Protein AF-T1IH89-F1 (afdb_monomer_lite)

InterPro domains:
  IPR027805 Transposase, Helix-turn-helix domain [PF13613] (49-90)

pLDDT: mean 86.93, std 12.9, range [31.38, 96.12]

Sequence (95 aa):
MTNNLSEESFAENEALTHFYTGLPNYKMLKCIFNFISPHISSSGHNSTLTKFQRMMIVFLKLRLNLRMKDLAYRFGVSIATVSRVYKKLLYIILK

Structure (mmCIF, N/CA/C/O backbone):
data_AF-T1IH89-F1
#
_entry.id   AF-T1IH89-F1
#
loop_
_atom_site.group_PDB
_atom_site.id
_atom_site.type_symbol
_atom_site.label_atom_id
_atom_site.label_alt_id
_atom_site.label_comp_id
_atom_site.label_asym_id
_atom_site.label_entity_id
_atom_site.label_seq_id
_atom_site.pdbx_PDB_ins_code
_atom_site.Cartn_x
_atom_site.Cartn_y
_atom_site.Cartn_z
_atom_site.occupancy
_atom_site.B_iso_or_equiv
_atom_site.auth_seq_id
_atom_site.auth_comp_id
_atom_site.auth_asym_id
_atom_site.auth_atom_id
_atom_site.pdbx_PDB_model_num
ATOM 1 N N . MET A 1 1 ? -2.831 12.317 -11.318 1.00 31.38 1 MET A N 1
ATOM 2 C CA . MET A 1 1 ? -3.737 12.010 -10.192 1.00 31.38 1 MET A CA 1
ATOM 3 C C . MET A 1 1 ? -2.934 11.315 -9.109 1.00 31.38 1 MET A C 1
ATOM 5 O O . MET A 1 1 ? -2.641 10.130 -9.212 1.00 31.38 1 MET A O 1
ATOM 9 N N . THR A 1 2 ? -2.472 12.090 -8.137 1.00 37.16 2 THR A N 1
ATOM 10 C CA . THR A 1 2 ? -1.772 11.612 -6.944 1.00 37.16 2 THR A CA 1
ATOM 11 C C . THR A 1 2 ? -2.792 10.908 -6.054 1.00 37.16 2 THR A C 1
ATOM 13 O O . THR A 1 2 ? -3.459 11.554 -5.253 1.00 37.16 2 THR A O 1
ATOM 16 N N . ASN A 1 3 ? -2.986 9.599 -6.241 1.00 53.28 3 ASN A N 1
ATOM 17 C CA . ASN A 1 3 ? -3.783 8.819 -5.296 1.00 53.28 3 ASN A CA 1
ATOM 18 C C . ASN A 1 3 ? -3.091 8.906 -3.937 1.00 53.28 3 ASN A C 1
ATOM 20 O O . ASN A 1 3 ? -2.013 8.339 -3.751 1.00 53.28 3 ASN A O 1
ATOM 24 N N . ASN A 1 4 ? -3.695 9.654 -3.020 1.00 66.25 4 ASN A N 1
ATOM 25 C CA . ASN A 1 4 ? -3.181 9.848 -1.679 1.00 66.25 4 ASN A CA 1
ATOM 26 C C . ASN A 1 4 ? -3.442 8.553 -0.891 1.00 66.25 4 ASN A C 1
ATOM 28 O O . ASN A 1 4 ? -4.480 8.381 -0.270 1.00 66.25 4 ASN A O 1
ATOM 32 N N . LEU A 1 5 ? -2.546 7.566 -1.004 1.00 79.25 5 LEU A N 1
ATOM 33 C CA . LEU A 1 5 ? -2.597 6.300 -0.253 1.00 79.25 5 LEU A CA 1
ATOM 34 C C . LEU A 1 5 ? -2.074 6.510 1.181 1.00 79.25 5 LEU A C 1
ATOM 36 O O . LEU A 1 5 ? -1.212 5.764 1.657 1.00 79.25 5 LEU A O 1
ATOM 40 N N . SER A 1 6 ? -2.541 7.578 1.828 1.00 84.12 6 SER A N 1
ATOM 41 C CA . SER A 1 6 ? -2.199 7.944 3.199 1.00 84.12 6 SER A CA 1
ATOM 42 C C . SER A 1 6 ? -3.146 7.267 4.183 1.00 84.12 6 SER A C 1
ATOM 44 O O . SER A 1 6 ? -4.244 6.858 3.814 1.00 84.12 6 SER A O 1
ATOM 46 N N . GLU A 1 7 ? -2.724 7.140 5.436 1.00 88.12 7 GLU A N 1
ATOM 47 C CA . GLU A 1 7 ? -3.526 6.498 6.477 1.00 88.12 7 GLU A CA 1
ATOM 48 C C . GLU A 1 7 ? -4.864 7.226 6.704 1.00 88.12 7 GLU A C 1
ATOM 50 O O . GLU A 1 7 ? -5.909 6.588 6.825 1.00 88.12 7 GLU A O 1
ATOM 55 N N . GLU A 1 8 ? -4.845 8.556 6.642 1.00 88.81 8 GLU A N 1
ATOM 56 C CA . GLU A 1 8 ? -6.009 9.435 6.796 1.00 88.81 8 GLU A CA 1
ATOM 57 C C . GLU A 1 8 ? -7.040 9.192 5.688 1.00 88.81 8 GLU A C 1
ATOM 59 O O . GLU A 1 8 ? -8.233 9.068 5.954 1.00 88.81 8 GLU A O 1
ATOM 64 N N . SER A 1 9 ? -6.571 9.008 4.450 1.00 88.50 9 SER A N 1
ATOM 65 C CA . SER A 1 9 ? -7.445 8.760 3.298 1.00 88.50 9 SER A CA 1
ATOM 66 C C . SER A 1 9 ? -8.228 7.448 3.438 1.00 88.50 9 SER A C 1
ATOM 68 O O . SER A 1 9 ? -9.360 7.340 2.969 1.00 88.50 9 SER A O 1
ATOM 70 N N . PHE A 1 10 ? -7.641 6.442 4.095 1.00 89.69 10 PHE A N 1
ATOM 71 C CA . PHE A 1 10 ? -8.329 5.189 4.413 1.00 89.69 10 PHE A CA 1
ATOM 72 C C . PHE A 1 10 ? -9.271 5.327 5.612 1.00 89.69 10 PHE A C 1
ATOM 74 O O . PHE A 1 10 ? -10.316 4.679 5.627 1.00 89.69 10 PHE A O 1
ATOM 81 N N . ALA A 1 11 ? -8.929 6.169 6.589 1.00 89.88 11 ALA A N 1
ATOM 82 C CA . ALA A 1 11 ? -9.752 6.410 7.771 1.00 89.88 11 ALA A CA 1
ATOM 83 C C . ALA A 1 11 ? -11.104 7.052 7.440 1.00 89.88 11 ALA A C 1
ATOM 85 O O . ALA A 1 11 ? -12.111 6.711 8.057 1.00 89.88 11 ALA A O 1
ATOM 86 N N . GLU A 1 12 ? -11.130 7.937 6.447 1.00 89.56 12 GLU A N 1
ATOM 87 C CA . GLU A 1 12 ? -12.324 8.691 6.052 1.00 89.56 12 GLU A CA 1
ATOM 88 C C . GLU A 1 12 ? -13.185 7.970 5.000 1.00 89.56 12 GLU A C 1
ATOM 90 O O . GLU A 1 12 ? -14.301 8.403 4.714 1.00 89.56 12 GLU A O 1
ATOM 95 N N . ASN A 1 13 ? -12.693 6.873 4.405 1.00 90.06 13 ASN A N 1
ATOM 96 C CA . ASN A 1 13 ? -13.354 6.227 3.271 1.00 90.06 13 ASN A CA 1
ATOM 97 C C . ASN A 1 13 ? -13.346 4.690 3.361 1.00 90.06 13 ASN A C 1
ATOM 99 O O . ASN A 1 13 ? -12.380 4.003 3.006 1.00 90.06 13 ASN A O 1
ATOM 103 N N . GLU A 1 14 ? -14.482 4.130 3.782 1.00 91.06 14 GLU A N 1
ATOM 104 C CA . GLU A 1 14 ? -14.667 2.679 3.881 1.00 91.06 14 GLU A CA 1
ATOM 105 C C . GLU A 1 14 ? -14.648 1.987 2.511 1.00 91.06 14 GLU A C 1
ATOM 107 O O . GLU A 1 14 ? -14.053 0.917 2.376 1.00 91.06 14 GLU A O 1
ATOM 112 N N . ALA A 1 15 ? -15.207 2.612 1.468 1.00 91.44 15 ALA A N 1
ATOM 113 C CA . ALA A 1 15 ? -15.192 2.060 0.113 1.00 91.44 15 ALA A CA 1
ATOM 114 C C . ALA A 1 15 ? -13.763 1.966 -0.446 1.00 91.44 15 ALA A C 1
ATOM 116 O O . ALA A 1 15 ? -13.399 0.966 -1.070 1.00 91.44 15 ALA A O 1
ATOM 117 N N . LEU A 1 16 ? -12.928 2.972 -0.169 1.00 91.19 16 LEU A N 1
ATOM 118 C CA . LEU A 1 16 ? -11.505 2.979 -0.505 1.00 91.19 16 LEU A CA 1
ATOM 119 C C . LEU A 1 16 ? -10.769 1.845 0.214 1.00 91.19 16 LEU A C 1
ATOM 121 O O . LEU A 1 16 ? -9.998 1.110 -0.410 1.00 91.19 16 LEU A O 1
ATOM 125 N N . THR A 1 17 ? -11.046 1.676 1.510 1.00 93.31 17 THR A N 1
ATOM 126 C CA . THR A 1 17 ? -10.486 0.585 2.311 1.00 93.31 17 THR A CA 1
ATOM 127 C C . THR A 1 17 ? -10.854 -0.766 1.717 1.00 93.31 17 THR A C 1
ATOM 129 O O . THR A 1 17 ? -9.961 -1.565 1.420 1.00 93.31 17 THR A O 1
ATOM 132 N N . HIS A 1 18 ? -12.135 -1.003 1.455 1.00 93.75 18 HIS A N 1
ATOM 133 C CA . HIS A 1 18 ? -12.601 -2.259 0.884 1.00 93.75 18 HIS A CA 1
ATOM 134 C C . HIS A 1 18 ? -12.008 -2.528 -0.502 1.00 93.75 18 HIS A C 1
ATOM 136 O O . HIS A 1 18 ? -11.519 -3.628 -0.769 1.00 93.75 18 HIS A O 1
ATOM 142 N N . PHE A 1 19 ? -11.964 -1.520 -1.372 1.00 92.44 19 PHE A N 1
ATOM 143 C CA . PHE A 1 19 ? -11.423 -1.669 -2.719 1.00 92.44 19 PHE A CA 1
ATOM 144 C C . PHE A 1 19 ? -9.942 -2.078 -2.716 1.00 92.44 19 PHE A C 1
ATOM 146 O O . PHE A 1 19 ? -9.565 -3.061 -3.358 1.00 92.44 19 PHE A O 1
ATOM 153 N N . TYR A 1 20 ? -9.097 -1.354 -1.977 1.00 92.19 20 TYR A N 1
ATOM 154 C CA . TYR A 1 20 ? -7.646 -1.559 -2.022 1.00 92.19 20 TYR A CA 1
ATOM 155 C C . TYR A 1 20 ? -7.144 -2.704 -1.141 1.00 92.19 20 TYR A C 1
ATOM 157 O O . TYR A 1 20 ? -6.081 -3.259 -1.423 1.00 92.19 20 TYR A O 1
ATOM 165 N N . THR A 1 21 ? -7.876 -3.052 -0.082 1.00 92.06 21 THR A N 1
ATOM 166 C CA . THR A 1 21 ? -7.418 -4.036 0.913 1.00 92.06 21 THR A CA 1
ATOM 167 C C . THR A 1 21 ? -8.269 -5.298 0.960 1.00 92.06 21 THR A C 1
ATOM 169 O O . THR A 1 21 ? -7.786 -6.333 1.404 1.00 92.06 21 THR A O 1
ATOM 172 N N . GLY A 1 22 ? -9.521 -5.235 0.497 1.00 92.12 22 GLY A N 1
ATOM 173 C CA . GLY A 1 22 ? -10.515 -6.293 0.694 1.00 92.12 22 GLY A CA 1
ATOM 174 C C . GLY A 1 22 ? -11.082 -6.365 2.115 1.00 92.12 22 GLY A C 1
ATOM 175 O O . GLY A 1 22 ? -11.929 -7.211 2.375 1.00 92.12 22 GLY A O 1
ATOM 176 N N . LEU A 1 23 ? -10.636 -5.503 3.035 1.00 93.50 23 LEU A N 1
ATOM 177 C CA . LEU A 1 23 ? -11.145 -5.461 4.403 1.00 93.50 23 LEU A CA 1
ATOM 178 C C . LEU A 1 23 ? -12.457 -4.676 4.476 1.00 93.50 23 LEU A C 1
ATOM 180 O O . LEU A 1 23 ? -12.633 -3.716 3.728 1.00 93.50 23 LEU A O 1
ATOM 184 N N . PRO A 1 24 ? -13.362 -5.030 5.402 1.00 92.81 24 PRO A N 1
ATOM 185 C CA . PRO A 1 24 ? -14.689 -4.424 5.462 1.00 92.81 24 PRO A CA 1
ATOM 186 C C . PRO A 1 24 ? -14.660 -2.934 5.818 1.00 92.81 24 PRO A C 1
ATOM 188 O O . PRO A 1 24 ? -15.532 -2.194 5.387 1.00 92.81 24 PRO A O 1
ATOM 191 N N . ASN A 1 25 ? -13.682 -2.487 6.612 1.00 93.56 25 ASN A N 1
ATOM 192 C CA . ASN A 1 25 ? -13.569 -1.098 7.050 1.00 93.56 25 ASN A CA 1
ATOM 193 C C . ASN A 1 25 ? -12.159 -0.772 7.561 1.00 93.56 25 ASN A C 1
ATOM 195 O O . ASN A 1 25 ? -11.312 -1.652 7.764 1.00 93.56 25 ASN A O 1
ATOM 199 N N . TYR A 1 26 ? -11.931 0.516 7.813 1.00 93.56 26 TYR A N 1
ATOM 200 C CA . TYR A 1 26 ? -10.659 1.024 8.311 1.00 93.56 26 TYR A CA 1
ATOM 201 C C . TYR A 1 26 ? -10.284 0.486 9.695 1.00 93.56 26 TYR A C 1
ATOM 203 O O . TYR A 1 26 ? -9.109 0.249 9.963 1.00 93.56 26 TYR A O 1
ATOM 211 N N . LYS A 1 27 ? -11.259 0.234 10.580 1.00 94.94 27 LYS A N 1
ATOM 212 C CA . LYS A 1 27 ? -10.976 -0.303 11.923 1.00 94.94 27 LYS A CA 1
ATOM 213 C C . LYS A 1 27 ? -10.271 -1.658 11.839 1.00 94.94 27 LYS A C 1
ATOM 215 O O . LYS A 1 27 ? -9.285 -1.871 12.542 1.00 94.94 27 LYS A O 1
ATOM 220 N N . MET A 1 28 ? -10.720 -2.539 10.942 1.00 94.56 28 MET A N 1
ATOM 221 C CA . MET A 1 28 ? -10.059 -3.825 10.699 1.00 94.56 28 MET A CA 1
ATOM 222 C C . MET A 1 28 ? -8.655 -3.631 10.111 1.00 94.56 28 MET A C 1
ATOM 224 O O . MET A 1 28 ? -7.699 -4.257 10.570 1.00 94.56 28 MET A O 1
ATOM 228 N N . LEU A 1 29 ? -8.505 -2.713 9.149 1.00 94.75 29 LEU A N 1
ATOM 229 C CA . LEU A 1 29 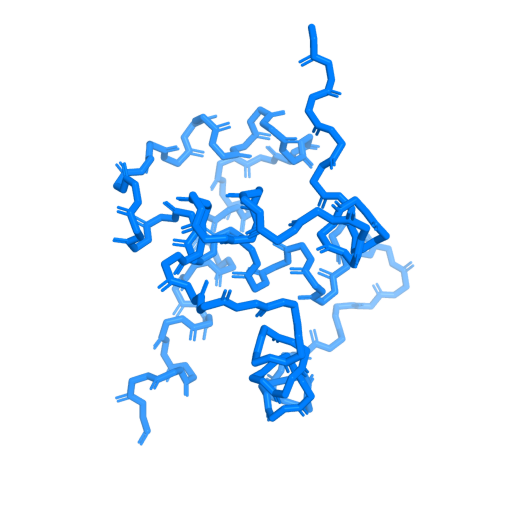? -7.200 -2.369 8.580 1.00 94.75 29 LEU A CA 1
ATOM 230 C C . LEU A 1 29 ? -6.221 -1.883 9.657 1.00 94.75 29 LEU A C 1
ATOM 232 O O . LEU A 1 29 ? -5.078 -2.341 9.711 1.00 94.75 29 LEU A O 1
ATOM 236 N N . LYS A 1 30 ? -6.674 -0.994 10.542 1.00 94.50 30 LYS A N 1
ATOM 237 C CA . LYS A 1 30 ? -5.873 -0.451 11.639 1.00 94.50 30 LYS A CA 1
ATOM 238 C C . LYS A 1 30 ? -5.538 -1.512 12.687 1.00 94.50 30 LYS A C 1
ATOM 240 O O . LYS A 1 30 ? -4.423 -1.514 13.202 1.00 94.50 30 LYS A O 1
ATOM 245 N N . CYS A 1 31 ? -6.457 -2.435 12.972 1.00 94.62 31 CYS A N 1
ATOM 246 C CA . CYS A 1 31 ? -6.205 -3.570 13.860 1.00 94.62 31 CYS A CA 1
ATOM 247 C C . CYS A 1 31 ? -5.051 -4.438 13.333 1.00 94.62 31 CYS A C 1
ATOM 249 O O . CYS A 1 31 ? -4.073 -4.668 14.046 1.00 94.62 31 CYS A O 1
ATOM 251 N N . ILE A 1 32 ? -5.104 -4.817 12.053 1.00 92.56 32 ILE A N 1
ATOM 252 C CA . ILE A 1 32 ? -4.039 -5.597 11.410 1.00 92.56 32 ILE A CA 1
ATOM 253 C C . ILE A 1 32 ? -2.730 -4.800 11.356 1.00 92.56 32 ILE A C 1
ATOM 255 O O . ILE A 1 32 ? -1.661 -5.341 11.638 1.00 92.56 32 ILE A O 1
ATOM 259 N N . PHE A 1 33 ? -2.796 -3.500 11.062 1.00 93.06 33 PHE A N 1
ATOM 260 C CA . PHE A 1 33 ? -1.621 -2.635 11.112 1.00 93.06 33 PHE A CA 1
ATOM 261 C C . PHE A 1 33 ? -0.950 -2.654 12.486 1.00 93.06 33 PHE A C 1
ATOM 263 O O . PHE A 1 33 ? 0.262 -2.837 12.567 1.00 93.06 33 PHE A O 1
ATOM 270 N N . ASN A 1 34 ? -1.720 -2.500 13.563 1.00 93.50 34 ASN A N 1
ATOM 271 C CA . ASN A 1 34 ? -1.191 -2.512 14.925 1.00 93.50 34 ASN A CA 1
ATOM 272 C C . ASN A 1 34 ? -0.575 -3.870 15.289 1.00 93.50 34 ASN A C 1
ATOM 274 O O . ASN A 1 34 ? 0.434 -3.900 15.987 1.00 93.50 34 ASN A O 1
ATOM 278 N N . PHE A 1 35 ? -1.133 -4.969 14.774 1.00 90.81 35 PHE A N 1
ATOM 279 C CA . PHE A 1 35 ? -0.585 -6.312 14.959 1.00 90.81 35 PHE A CA 1
ATOM 280 C C . PHE A 1 35 ? 0.758 -6.505 14.233 1.00 90.81 35 PHE A C 1
ATOM 282 O O . PHE A 1 35 ? 1.706 -7.036 14.804 1.00 90.81 35 PHE A O 1
ATOM 289 N N . ILE A 1 36 ? 0.882 -6.033 12.988 1.00 89.06 36 ILE A N 1
ATOM 290 C CA . ILE A 1 36 ? 2.081 -6.262 12.160 1.00 89.06 36 ILE A CA 1
ATOM 291 C C . ILE A 1 36 ? 3.177 -5.208 12.416 1.00 89.06 36 ILE A C 1
ATOM 293 O O . ILE A 1 36 ? 4.369 -5.496 12.293 1.00 89.06 36 ILE A O 1
ATOM 297 N N . SER A 1 37 ? 2.809 -3.977 12.781 1.00 89.88 37 SER A N 1
ATOM 298 C CA . SER A 1 37 ? 3.718 -2.828 12.946 1.00 89.88 37 SER A CA 1
ATOM 299 C C . SER A 1 37 ? 4.937 -3.077 13.856 1.00 89.88 37 SER A C 1
ATOM 301 O O . SER A 1 37 ? 6.028 -2.606 13.496 1.00 89.88 37 SER A O 1
ATOM 303 N N . PRO A 1 38 ? 4.836 -3.822 14.979 1.00 89.25 38 PRO A N 1
ATOM 304 C CA . PRO A 1 38 ? 5.993 -4.187 15.802 1.00 89.25 38 PRO A CA 1
ATOM 305 C C . PRO A 1 38 ? 7.031 -5.034 15.052 1.00 89.25 38 PRO A C 1
ATOM 307 O O . PRO A 1 38 ? 8.230 -4.882 15.270 1.00 89.25 38 PRO A O 1
ATOM 310 N N . HIS A 1 39 ? 6.586 -5.876 14.117 1.00 85.62 39 HIS A N 1
ATOM 311 C CA . HIS A 1 39 ? 7.440 -6.771 13.332 1.00 85.62 39 HIS A CA 1
ATOM 312 C C . HIS A 1 39 ? 8.023 -6.099 12.079 1.00 85.62 39 HIS A C 1
ATOM 314 O O . HIS A 1 39 ? 9.022 -6.557 11.513 1.00 85.62 39 HIS A O 1
ATOM 320 N N . ILE A 1 40 ? 7.445 -4.978 11.638 1.00 83.56 40 ILE A N 1
ATOM 321 C CA . ILE A 1 40 ? 8.019 -4.162 10.567 1.00 83.56 40 ILE A CA 1
ATOM 322 C C . ILE A 1 40 ? 9.193 -3.385 11.154 1.00 83.56 40 ILE A C 1
ATOM 324 O O . ILE A 1 40 ? 9.000 -2.394 11.862 1.00 83.56 40 ILE A O 1
ATOM 328 N N . SER A 1 41 ? 10.419 -3.799 10.816 1.00 73.00 41 SER A N 1
ATOM 329 C CA . SER A 1 41 ? 11.616 -3.065 11.235 1.00 73.00 41 SER A CA 1
ATOM 330 C C . SER A 1 41 ? 11.474 -1.587 10.885 1.00 73.00 41 SER A C 1
ATOM 332 O O . SER A 1 41 ? 11.228 -1.245 9.720 1.00 73.00 41 SER A O 1
ATOM 334 N N . SER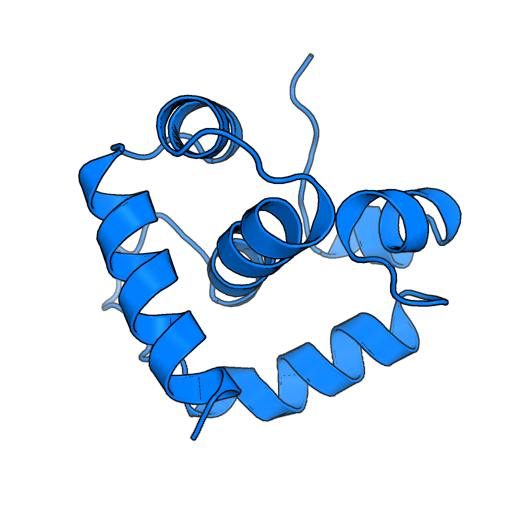 A 1 42 ? 11.667 -0.727 11.882 1.00 64.94 42 SER A N 1
ATOM 335 C CA . SER A 1 42 ? 11.925 0.689 11.665 1.00 64.94 42 SER A CA 1
ATOM 336 C C . SER A 1 42 ? 13.166 0.761 10.783 1.00 64.94 42 SER A C 1
ATOM 338 O O . SER A 1 42 ? 14.269 0.455 11.224 1.00 64.94 42 SER A O 1
ATOM 340 N N . SER A 1 43 ? 13.001 1.043 9.490 1.00 57.03 43 SER A N 1
ATOM 341 C CA . SER A 1 43 ? 14.174 1.446 8.722 1.00 57.03 43 SER A CA 1
ATOM 342 C C . SER A 1 43 ? 14.629 2.772 9.308 1.00 57.03 43 SER A C 1
ATOM 344 O O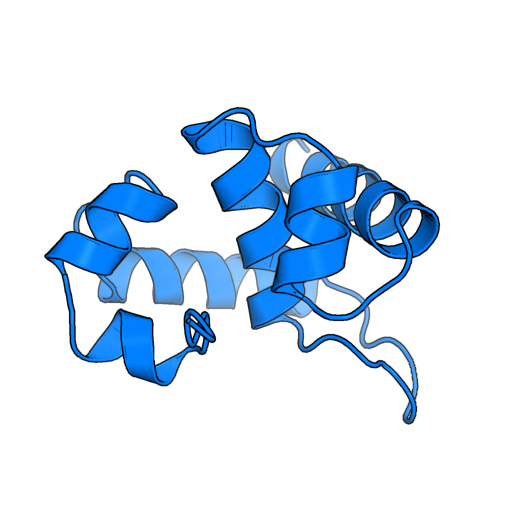 . SER A 1 43 ? 13.772 3.563 9.694 1.00 57.03 43 SER A O 1
ATOM 346 N N . GLY A 1 44 ? 15.946 2.945 9.457 1.00 54.53 44 GLY A N 1
ATOM 347 C CA . GLY A 1 44 ? 16.541 4.095 10.143 1.00 54.53 44 GLY A CA 1
ATOM 348 C C . GLY A 1 44 ? 16.030 5.443 9.629 1.00 54.53 44 GLY A C 1
ATOM 349 O O . GLY A 1 44 ? 15.302 5.491 8.641 1.00 54.53 44 GLY A O 1
ATOM 350 N N . HIS A 1 45 ? 16.446 6.526 10.289 1.00 49.00 45 HIS A N 1
ATOM 351 C CA . HIS A 1 45 ? 15.955 7.912 10.159 1.00 49.00 45 HIS A CA 1
ATOM 352 C C . HIS A 1 45 ? 15.640 8.452 8.738 1.00 49.00 45 HIS A C 1
ATOM 354 O O . HIS A 1 45 ? 14.911 9.428 8.628 1.00 49.00 45 HIS A O 1
ATOM 360 N N . ASN A 1 46 ? 16.103 7.803 7.661 1.00 53.47 46 ASN A N 1
ATOM 361 C CA . ASN A 1 46 ? 15.918 8.186 6.255 1.00 53.47 46 ASN A CA 1
ATOM 362 C C . ASN A 1 46 ? 15.013 7.226 5.444 1.00 53.47 46 ASN A C 1
ATOM 364 O O . ASN A 1 46 ? 15.173 7.08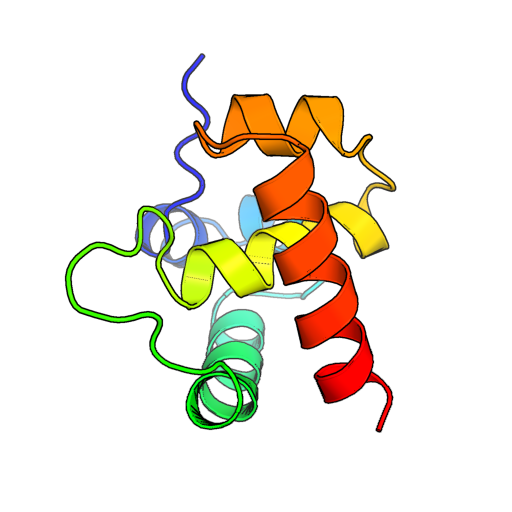0 4.230 1.00 53.47 46 ASN A O 1
ATOM 368 N N . SER A 1 47 ? 14.093 6.499 6.084 1.00 65.62 47 SER A N 1
ATOM 369 C CA . SER A 1 47 ? 13.155 5.616 5.376 1.00 65.62 47 SER A CA 1
ATOM 370 C C . SER A 1 47 ? 12.122 6.418 4.580 1.00 65.62 47 SER A C 1
ATOM 372 O O . SER A 1 47 ? 11.214 6.994 5.165 1.00 65.62 47 SER A O 1
ATOM 374 N N . THR A 1 48 ? 12.184 6.366 3.245 1.00 79.38 48 THR A N 1
ATOM 375 C CA . THR A 1 48 ? 11.200 7.003 2.340 1.00 79.38 48 THR A CA 1
ATOM 376 C C . THR A 1 48 ? 9.768 6.478 2.518 1.00 79.38 48 THR A C 1
ATOM 378 O O . THR A 1 48 ? 8.824 7.128 2.091 1.00 79.38 48 THR A O 1
ATOM 381 N N . LEU A 1 49 ? 9.593 5.297 3.128 1.00 87.88 49 LEU A N 1
ATOM 382 C CA . LEU A 1 49 ? 8.282 4.681 3.355 1.00 87.88 49 LEU A CA 1
ATOM 383 C C . LEU A 1 49 ? 7.959 4.572 4.842 1.00 87.88 49 LEU A C 1
ATOM 385 O O . LEU A 1 49 ? 8.766 4.042 5.617 1.00 87.88 49 LEU A O 1
ATOM 389 N N . THR A 1 50 ? 6.739 4.955 5.210 1.00 89.25 50 THR A N 1
ATOM 390 C CA . THR A 1 50 ? 6.178 4.693 6.541 1.00 89.25 50 THR A CA 1
ATOM 391 C C . THR A 1 50 ? 5.849 3.206 6.716 1.00 89.25 50 THR A C 1
ATOM 393 O O . THR A 1 50 ? 5.738 2.445 5.748 1.00 89.25 50 THR A O 1
ATOM 396 N N . LYS A 1 51 ? 5.663 2.754 7.965 1.00 89.94 51 LYS A N 1
ATOM 397 C CA . LYS A 1 51 ? 5.213 1.376 8.236 1.00 89.94 51 LYS A CA 1
ATOM 398 C C . LYS A 1 51 ? 3.862 1.082 7.574 1.00 89.94 51 LYS A C 1
ATOM 400 O O . LYS A 1 51 ? 3.683 -0.005 7.030 1.00 89.94 51 LYS A O 1
ATOM 405 N N . PHE A 1 52 ? 2.950 2.056 7.576 1.00 90.94 52 PHE A N 1
ATOM 406 C CA . PHE A 1 52 ? 1.633 1.921 6.955 1.00 90.94 52 PHE A CA 1
ATOM 407 C C . PHE A 1 52 ? 1.752 1.738 5.438 1.00 90.94 52 PHE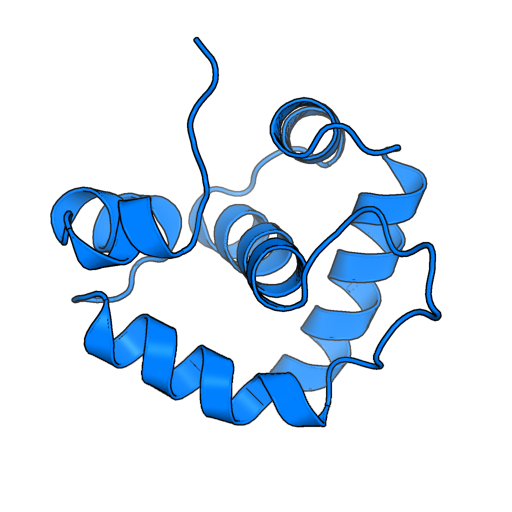 A C 1
ATOM 409 O O . PHE A 1 52 ? 1.229 0.772 4.887 1.00 90.94 52 PHE A O 1
ATOM 416 N N . GLN A 1 53 ? 2.548 2.577 4.766 1.00 91.44 53 GLN A N 1
ATOM 417 C CA . GLN A 1 53 ? 2.796 2.454 3.325 1.00 91.44 53 GLN A CA 1
ATOM 418 C C . GLN A 1 53 ? 3.420 1.103 2.952 1.00 91.44 53 GLN A C 1
ATOM 420 O 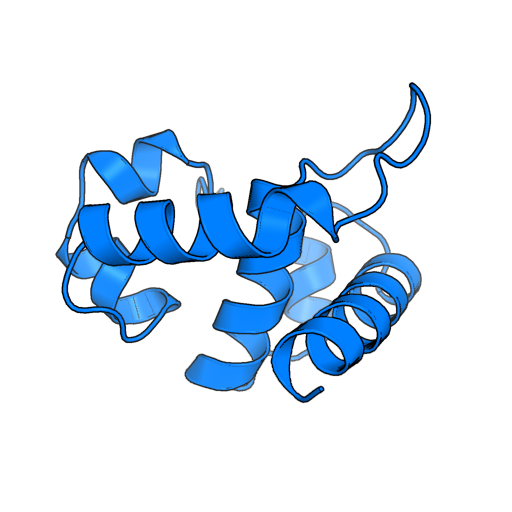O . GLN A 1 53 ? 3.050 0.499 1.946 1.00 91.44 53 GLN A O 1
ATOM 425 N N . ARG A 1 54 ? 4.335 0.583 3.780 1.00 91.50 54 ARG A N 1
ATOM 426 C CA . ARG A 1 54 ? 4.919 -0.752 3.579 1.00 91.50 54 ARG A CA 1
ATOM 427 C C . ARG A 1 54 ? 3.869 -1.855 3.617 1.00 91.50 54 ARG A C 1
ATOM 429 O O . ARG A 1 54 ? 3.880 -2.721 2.746 1.00 91.50 54 ARG A O 1
ATOM 436 N N . MET A 1 55 ? 2.970 -1.813 4.598 1.00 92.38 55 MET A N 1
ATOM 437 C CA . MET A 1 55 ? 1.849 -2.749 4.682 1.00 92.38 55 MET A CA 1
ATOM 438 C C . MET A 1 55 ? 0.936 -2.619 3.453 1.00 92.38 55 MET A C 1
ATOM 440 O O . MET A 1 55 ? 0.579 -3.627 2.842 1.00 92.38 55 MET A O 1
ATOM 444 N N . MET A 1 56 ? 0.636 -1.388 3.027 1.00 93.25 56 MET A N 1
ATOM 445 C CA . MET A 1 56 ? -0.204 -1.130 1.856 1.00 93.25 56 MET A CA 1
ATOM 446 C C . MET A 1 56 ? 0.376 -1.688 0.561 1.00 93.25 56 MET A C 1
ATOM 448 O O . MET A 1 56 ? -0.364 -2.295 -0.207 1.00 93.25 56 MET A O 1
ATOM 452 N N . ILE A 1 57 ? 1.690 -1.594 0.341 1.00 93.31 57 ILE A N 1
ATOM 453 C CA . ILE A 1 57 ? 2.347 -2.236 -0.811 1.00 93.31 57 ILE A CA 1
ATOM 454 C C . ILE A 1 57 ? 1.985 -3.726 -0.900 1.00 93.31 57 ILE A C 1
ATOM 456 O O . ILE A 1 57 ? 1.690 -4.223 -1.988 1.00 93.31 57 ILE A O 1
ATOM 460 N N . VAL A 1 58 ? 1.988 -4.438 0.230 1.00 93.44 58 VAL A N 1
ATOM 461 C CA . VAL A 1 58 ? 1.684 -5.875 0.263 1.00 93.44 58 VAL A CA 1
ATOM 462 C C . VAL A 1 58 ? 0.204 -6.133 0.025 1.00 93.44 58 VAL A C 1
ATOM 464 O O . VAL A 1 58 ? -0.131 -6.980 -0.797 1.00 93.44 58 VAL A O 1
ATOM 467 N N . PHE A 1 59 ? -0.681 -5.371 0.659 1.00 92.69 59 PHE A N 1
ATOM 468 C CA . PHE A 1 59 ? -2.126 -5.556 0.513 1.00 92.69 59 PHE A CA 1
ATOM 469 C C . PHE A 1 59 ? -2.586 -5.267 -0.914 1.00 92.69 59 PHE A C 1
ATOM 471 O O . PHE A 1 59 ? -3.278 -6.088 -1.505 1.00 92.69 59 PHE A O 1
ATOM 478 N N . LEU A 1 60 ? -2.119 -4.169 -1.515 1.00 94.25 60 LEU A N 1
ATOM 479 C CA . LEU A 1 60 ? -2.407 -3.847 -2.913 1.00 94.25 60 LEU A CA 1
ATOM 480 C C . LEU A 1 60 ? -1.866 -4.930 -3.856 1.00 94.25 60 LEU A C 1
ATOM 482 O O . LEU A 1 60 ? -2.519 -5.279 -4.842 1.00 94.25 60 LEU A O 1
ATOM 486 N N . LYS A 1 61 ? -0.683 -5.488 -3.562 1.00 93.94 61 LYS A N 1
ATOM 487 C CA . LYS A 1 61 ? -0.118 -6.583 -4.356 1.00 93.94 61 LYS A CA 1
ATOM 488 C C . LYS A 1 61 ? -0.938 -7.867 -4.231 1.00 93.94 61 LYS A C 1
ATOM 490 O O . LYS A 1 61 ? -1.152 -8.514 -5.248 1.00 93.94 61 LYS A O 1
ATOM 495 N N . LEU A 1 62 ? -1.394 -8.233 -3.036 1.00 92.88 62 LEU A N 1
ATOM 496 C CA . LEU A 1 62 ? -2.182 -9.449 -2.813 1.00 92.88 62 LEU A CA 1
ATOM 497 C C . LEU A 1 62 ? -3.616 -9.311 -3.346 1.00 92.88 62 LEU A C 1
ATOM 499 O O . LEU A 1 62 ? -4.111 -10.216 -4.009 1.00 92.88 62 LEU A O 1
ATOM 503 N N . ARG A 1 63 ? -4.264 -8.165 -3.113 1.00 94.06 63 ARG A N 1
ATOM 504 C CA . ARG A 1 63 ? -5.671 -7.922 -3.464 1.00 94.06 63 ARG A CA 1
ATOM 505 C C . ARG A 1 63 ? -5.890 -7.668 -4.951 1.00 94.06 63 ARG A C 1
ATOM 507 O O . ARG A 1 63 ? -6.838 -8.197 -5.524 1.00 94.06 63 ARG A O 1
ATOM 514 N N . LEU A 1 64 ? -5.054 -6.817 -5.547 1.00 94.56 64 LEU A N 1
ATOM 515 C CA . LEU A 1 64 ? -5.228 -6.311 -6.915 1.00 94.56 64 LEU A CA 1
ATOM 516 C C . LEU A 1 64 ? -4.193 -6.886 -7.894 1.00 94.56 64 LEU A C 1
ATOM 518 O O . LEU A 1 64 ? -4.191 -6.531 -9.069 1.00 94.56 64 LEU A O 1
ATOM 522 N N . ASN A 1 65 ? -3.274 -7.732 -7.415 1.00 95.31 65 ASN A N 1
ATOM 523 C CA . ASN A 1 65 ? -2.170 -8.290 -8.198 1.00 95.31 65 ASN A CA 1
ATOM 524 C C . ASN A 1 65 ? -1.339 -7.234 -8.957 1.00 95.31 65 ASN A C 1
ATOM 526 O O . ASN A 1 65 ? -0.807 -7.501 -10.038 1.00 95.31 65 ASN A O 1
ATOM 530 N N . LEU A 1 66 ? -1.181 -6.029 -8.390 1.00 94.88 66 LEU A N 1
ATOM 531 C CA . LEU A 1 66 ? -0.475 -4.937 -9.069 1.00 94.88 66 LEU A CA 1
ATOM 532 C C . LEU A 1 66 ? 0.963 -5.319 -9.443 1.00 94.88 66 LEU A C 1
ATOM 534 O O . LEU A 1 66 ? 1.640 -6.109 -8.779 1.00 94.88 66 LEU A O 1
ATOM 538 N N . ARG A 1 67 ? 1.464 -4.742 -10.536 1.00 96.12 67 ARG A N 1
ATOM 539 C CA . ARG A 1 67 ? 2.864 -4.917 -10.941 1.00 96.12 67 ARG A CA 1
ATOM 540 C C . ARG A 1 67 ? 3.778 -4.152 -9.982 1.00 96.12 67 ARG A C 1
ATOM 542 O O . ARG A 1 67 ? 3.457 -3.043 -9.572 1.00 96.12 67 ARG A O 1
ATOM 549 N N . MET A 1 68 ? 4.967 -4.691 -9.697 1.00 95.50 68 MET A N 1
ATOM 550 C CA . MET A 1 68 ? 5.944 -4.018 -8.820 1.00 95.50 68 MET A CA 1
ATOM 551 C C . MET A 1 68 ? 6.331 -2.624 -9.334 1.00 95.50 68 MET A C 1
ATOM 553 O O . MET A 1 68 ? 6.548 -1.713 -8.542 1.00 95.50 68 MET A O 1
ATOM 557 N N . LYS A 1 69 ? 6.370 -2.448 -10.663 1.00 96.06 69 LYS A N 1
ATOM 558 C CA . LYS A 1 69 ? 6.590 -1.150 -11.316 1.00 96.06 69 LYS A CA 1
ATOM 559 C C . LYS A 1 69 ? 5.476 -0.145 -11.007 1.00 96.06 69 LYS A C 1
ATOM 561 O O . LYS A 1 69 ? 5.776 1.010 -10.751 1.00 96.06 69 LYS A O 1
ATOM 566 N N . ASP A 1 70 ? 4.219 -0.580 -10.985 1.00 94.31 70 ASP A N 1
ATOM 567 C CA . ASP A 1 70 ? 3.079 0.291 -10.671 1.00 94.31 70 ASP A CA 1
ATOM 568 C C . ASP A 1 70 ? 3.120 0.752 -9.208 1.00 94.31 70 ASP A C 1
ATOM 570 O O . ASP A 1 70 ? 3.020 1.940 -8.917 1.00 94.31 70 ASP A O 1
ATOM 574 N N . LEU A 1 71 ? 3.395 -0.178 -8.289 1.00 94.50 71 LEU A N 1
ATOM 575 C CA . LEU A 1 71 ? 3.599 0.132 -6.872 1.00 94.50 71 LEU A CA 1
ATOM 576 C C . LEU A 1 71 ? 4.769 1.110 -6.672 1.00 94.50 71 LEU A C 1
ATOM 578 O O . LEU A 1 71 ? 4.654 2.057 -5.904 1.00 94.50 71 LEU A O 1
ATOM 582 N N . ALA A 1 72 ? 5.873 0.925 -7.396 1.00 93.88 72 ALA A N 1
ATOM 583 C CA . ALA A 1 72 ? 7.025 1.823 -7.337 1.00 93.88 72 ALA A CA 1
ATOM 584 C C . ALA A 1 72 ? 6.641 3.268 -7.702 1.00 93.88 72 ALA A C 1
ATOM 586 O O . ALA A 1 72 ? 6.964 4.190 -6.954 1.00 93.88 72 ALA A O 1
ATOM 587 N N . TYR A 1 73 ? 5.874 3.454 -8.784 1.00 93.00 73 TYR A N 1
ATOM 588 C CA . TYR A 1 73 ? 5.357 4.772 -9.163 1.00 93.00 73 TYR A CA 1
ATOM 589 C C . TYR A 1 73 ? 4.387 5.348 -8.130 1.00 93.00 73 TYR A C 1
ATOM 591 O O . TYR A 1 73 ? 4.525 6.511 -7.764 1.00 93.00 73 TYR A O 1
ATOM 599 N N . ARG A 1 74 ? 3.437 4.547 -7.629 1.00 91.75 74 ARG A N 1
ATOM 600 C CA . ARG A 1 74 ? 2.437 5.007 -6.647 1.00 91.75 74 ARG A CA 1
ATOM 601 C C . ARG A 1 74 ? 3.058 5.497 -5.343 1.00 91.75 74 ARG A C 1
ATOM 603 O O . ARG A 1 74 ? 2.545 6.439 -4.755 1.00 91.75 74 ARG A O 1
ATOM 610 N N . PHE A 1 75 ? 4.138 4.859 -4.898 1.00 90.19 75 PHE A N 1
ATOM 611 C CA . PHE A 1 75 ? 4.798 5.173 -3.630 1.00 90.19 75 PHE A CA 1
ATOM 612 C C . PHE A 1 75 ? 6.081 6.003 -3.791 1.00 90.19 75 PHE A C 1
ATOM 614 O O . PHE A 1 75 ? 6.771 6.232 -2.803 1.00 90.19 75 PHE A O 1
ATOM 621 N N . GLY A 1 76 ? 6.425 6.440 -5.009 1.00 90.44 76 GLY A N 1
ATOM 622 C CA . GLY A 1 76 ? 7.603 7.280 -5.257 1.00 90.44 76 GLY A CA 1
ATOM 623 C C . GLY A 1 76 ? 8.935 6.621 -4.875 1.00 90.44 76 GLY A C 1
ATOM 624 O O . GLY A 1 76 ? 9.861 7.298 -4.439 1.00 90.44 76 GLY A O 1
ATOM 625 N N . VAL A 1 77 ? 9.040 5.295 -5.002 1.00 91.19 77 VAL A N 1
ATOM 626 C CA . VAL A 1 77 ? 10.236 4.520 -4.628 1.00 91.19 77 VAL A CA 1
ATOM 627 C C . VAL A 1 77 ? 10.715 3.638 -5.774 1.00 91.19 77 VAL A C 1
ATOM 629 O O . VAL A 1 77 ? 10.001 3.399 -6.741 1.00 91.19 77 VAL A O 1
ATOM 632 N N . SER A 1 78 ? 11.926 3.090 -5.669 1.00 93.88 78 SER A N 1
ATOM 633 C CA . SER A 1 78 ? 12.427 2.137 -6.662 1.00 93.88 78 SER A CA 1
ATOM 634 C C . SER A 1 78 ? 11.706 0.781 -6.598 1.00 93.88 78 SER A C 1
ATOM 636 O O . SER A 1 78 ? 11.281 0.319 -5.534 1.00 93.88 78 SER A O 1
ATOM 638 N N . ILE A 1 79 ? 11.651 0.076 -7.734 1.00 95.69 79 ILE A N 1
ATOM 639 C CA . ILE A 1 79 ? 11.119 -1.300 -7.836 1.00 95.69 79 ILE A CA 1
ATOM 640 C C . ILE A 1 79 ? 11.838 -2.244 -6.859 1.00 95.69 79 ILE A C 1
ATOM 642 O O . ILE A 1 79 ? 11.214 -3.105 -6.238 1.00 95.69 79 ILE A O 1
ATOM 646 N N . ALA A 1 80 ? 13.149 -2.058 -6.680 1.00 94.50 80 ALA A N 1
ATOM 647 C CA . ALA A 1 80 ? 13.946 -2.829 -5.731 1.00 94.50 80 ALA A CA 1
ATOM 648 C C . ALA A 1 80 ? 13.486 -2.617 -4.278 1.00 94.50 80 ALA A C 1
ATOM 650 O O . ALA A 1 80 ? 13.463 -3.560 -3.487 1.00 94.50 80 ALA A O 1
ATOM 651 N N . THR A 1 81 ? 13.090 -1.396 -3.909 1.00 92.31 81 THR A N 1
ATOM 652 C CA . THR A 1 81 ? 12.516 -1.109 -2.587 1.00 92.31 81 THR A CA 1
ATOM 653 C C . THR A 1 81 ? 11.170 -1.801 -2.402 1.00 92.31 81 THR A C 1
ATOM 655 O O . THR A 1 81 ? 10.998 -2.492 -1.399 1.00 92.31 81 THR A O 1
ATOM 658 N N . VAL A 1 82 ? 10.267 -1.723 -3.385 1.00 94.31 82 VAL A N 1
ATOM 659 C CA . VAL A 1 82 ? 8.975 -2.438 -3.353 1.00 94.31 82 VAL A CA 1
ATOM 660 C C . VAL A 1 82 ? 9.179 -3.946 -3.191 1.00 94.31 82 VAL A C 1
ATOM 662 O O . VAL A 1 82 ? 8.573 -4.556 -2.315 1.00 94.31 82 VAL A O 1
ATOM 665 N N . SER A 1 83 ? 10.072 -4.548 -3.984 1.00 94.50 83 SER A N 1
ATOM 666 C CA . SER A 1 83 ? 10.357 -5.989 -3.940 1.00 94.50 83 SER A CA 1
ATOM 667 C C . SER A 1 83 ? 10.889 -6.437 -2.574 1.00 94.50 83 SER A C 1
ATOM 669 O O . SER A 1 83 ? 10.419 -7.431 -2.020 1.00 94.50 83 SER A O 1
ATOM 671 N N . ARG A 1 84 ? 11.823 -5.674 -1.984 1.00 92.69 84 ARG A N 1
ATOM 672 C CA . ARG A 1 84 ? 12.351 -5.948 -0.636 1.00 92.69 84 ARG A CA 1
ATOM 673 C C . ARG A 1 84 ? 11.267 -5.846 0.436 1.00 92.69 84 ARG A C 1
ATOM 675 O O . ARG A 1 84 ? 11.179 -6.731 1.284 1.00 92.69 84 ARG A O 1
ATOM 682 N N . VAL A 1 85 ? 10.444 -4.795 0.387 1.00 91.69 85 VAL A N 1
ATOM 683 C CA . VAL A 1 85 ? 9.320 -4.605 1.317 1.00 91.69 85 VAL A CA 1
ATOM 684 C C . VAL A 1 85 ? 8.333 -5.763 1.202 1.00 91.69 85 VAL A C 1
ATOM 686 O O . VAL A 1 85 ? 8.011 -6.373 2.217 1.00 91.69 85 VAL A O 1
ATOM 689 N N . TYR A 1 86 ? 7.923 -6.109 -0.021 1.00 93.31 86 TYR A N 1
ATOM 690 C CA . TYR A 1 86 ? 6.977 -7.189 -0.281 1.00 93.31 86 TYR A CA 1
ATOM 691 C C . TYR A 1 86 ? 7.464 -8.526 0.277 1.00 93.31 86 TYR A C 1
ATOM 693 O O . TYR A 1 86 ? 6.762 -9.138 1.073 1.00 93.31 86 TYR A O 1
ATOM 701 N N . LYS A 1 87 ? 8.690 -8.947 -0.063 1.00 92.00 87 LYS A N 1
ATOM 702 C CA . LYS A 1 87 ? 9.256 -10.214 0.428 1.00 92.00 87 LYS A CA 1
ATOM 703 C C . LYS A 1 87 ? 9.327 -10.262 1.955 1.00 92.00 87 LYS A C 1
ATOM 705 O O . LYS A 1 87 ? 8.969 -11.272 2.552 1.00 92.00 87 LYS A O 1
ATOM 710 N N . LYS A 1 88 ? 9.765 -9.168 2.586 1.00 89.56 88 LYS A N 1
ATOM 711 C CA . LYS A 1 88 ? 9.926 -9.098 4.042 1.00 89.56 88 LYS A CA 1
ATOM 712 C C . LYS A 1 88 ? 8.590 -9.167 4.781 1.00 89.56 88 LYS A C 1
ATOM 714 O O . LYS A 1 88 ? 8.480 -9.908 5.748 1.00 89.56 88 LYS A O 1
ATOM 719 N N . LEU A 1 89 ? 7.591 -8.402 4.344 1.00 88.62 89 LEU A N 1
ATOM 720 C CA . LEU A 1 89 ? 6.272 -8.395 4.983 1.00 88.62 89 LEU A CA 1
ATOM 721 C C . LEU A 1 89 ? 5.479 -9.668 4.690 1.00 88.62 89 LEU A C 1
ATOM 723 O O . LEU A 1 89 ? 4.814 -10.168 5.587 1.00 88.62 89 LEU A O 1
ATOM 727 N N . LEU A 1 90 ? 5.586 -10.223 3.479 1.00 90.06 90 LEU A N 1
ATOM 728 C CA . LEU A 1 90 ? 4.953 -11.499 3.145 1.00 90.06 90 LEU A CA 1
ATOM 729 C C . LEU A 1 90 ? 5.456 -12.623 4.058 1.00 90.06 90 LEU A C 1
ATOM 731 O O . LEU A 1 90 ? 4.658 -13.410 4.550 1.00 90.06 90 LEU A O 1
ATOM 735 N N . TYR A 1 91 ? 6.763 -12.649 4.338 1.00 88.62 91 TYR A N 1
ATOM 736 C CA . TYR A 1 91 ? 7.347 -13.589 5.295 1.00 88.62 91 TYR A CA 1
ATOM 737 C C . TYR A 1 91 ? 6.805 -13.406 6.722 1.00 88.62 91 TYR A C 1
ATOM 739 O O . TYR A 1 91 ? 6.645 -14.387 7.431 1.00 88.62 91 TYR A O 1
ATOM 747 N N . ILE A 1 92 ? 6.517 -12.171 7.147 1.00 85.62 92 ILE A N 1
ATOM 748 C CA . ILE A 1 92 ? 5.945 -11.893 8.476 1.00 85.62 92 ILE A CA 1
ATOM 749 C C . ILE A 1 92 ? 4.478 -12.335 8.558 1.00 85.62 92 ILE A C 1
ATOM 751 O O . ILE A 1 92 ? 4.058 -12.811 9.601 1.00 85.62 92 ILE A O 1
ATOM 755 N N . ILE A 1 93 ? 3.698 -12.159 7.486 1.00 81.94 93 ILE A N 1
ATOM 756 C CA . ILE A 1 93 ? 2.255 -12.457 7.477 1.00 81.94 93 ILE A CA 1
ATOM 757 C C . ILE A 1 93 ? 1.973 -13.962 7.357 1.00 81.94 93 ILE A C 1
ATOM 759 O O . ILE A 1 93 ? 0.976 -14.435 7.887 1.00 81.94 93 ILE A O 1
ATOM 763 N N . LEU A 1 94 ? 2.813 -14.703 6.629 1.00 80.31 94 LEU A N 1
ATOM 764 C CA . LEU A 1 94 ? 2.612 -16.133 6.351 1.00 80.31 94 LEU A CA 1
ATOM 765 C C . LEU A 1 94 ? 3.339 -17.070 7.327 1.00 80.31 94 LEU A C 1
ATOM 767 O O . LEU A 1 94 ? 3.419 -18.270 7.067 1.00 80.31 94 LEU A O 1
ATOM 771 N N . LYS A 1 95 ? 3.907 -16.526 8.400 1.00 68.88 95 LYS A N 1
ATOM 772 C CA . LYS A 1 95 ? 4.594 -17.281 9.445 1.00 68.88 95 LYS A CA 1
ATOM 773 C C . LYS A 1 95 ? 3.746 -17.297 10.705 1.00 68.88 95 LYS A C 1
ATOM 775 O O . LYS A 1 95 ? 3.714 -18.371 11.339 1.00 68.88 95 LYS A O 1
#

Secondary structure (DSSP, 8-state):
------HHHHHS-HHHHHHHH--SSHHHHHHHHHHHTTTS----TT-SS-HHHHHHHHHHHHHH---HHHHHHHTTS-HHHHHHHHHHHHHHH--

Organism: Strigamia maritima (NCBI:txid126957)

Foldseek 3Di:
DLPCLDLVVQQVDQPVCCQQQVDRGSVVVVVVLVVCVVVPDPDPPPDLDDSSLLVSLQRNCVRVVDDLVVSCVNSVHDSVVSVVSNVSSVVVVVD

Radius of gyration: 12.57 Å; chains: 1; bounding box: 32×29×27 Å